Protein AF-A0A7S3RIG6-F1 (afdb_monomer_lite)

Radius of gyration: 20.79 Å; chains: 1; bounding box: 36×44×62 Å

pLDDT: mean 84.16, std 16.0, range [44.94, 98.06]

Sequence (148 aa):
LRKFETRDEYKEIRKMERKRRKLAREAKASQQAQDEHQLPRETVGVERSLPPLDELKLRAWEFWRGIGSPTCVLAPMVNQSELPFRLLARKHGAQLTYTPMLHSVHFAMEESYRQDNFDPHPEDRPLIVQFCGDDPHTLLKAAKHVEG

Structure (mmCIF, N/CA/C/O backbone):
data_AF-A0A7S3RIG6-F1
#
_entry.id   AF-A0A7S3RIG6-F1
#
loop_
_atom_site.group_PDB
_atom_site.id
_atom_site.type_symbol
_atom_site.label_atom_id
_atom_site.label_alt_id
_atom_site.label_comp_id
_atom_site.label_asym_id
_atom_site.label_entity_id
_atom_site.label_seq_id
_atom_site.pdbx_PDB_ins_code
_atom_site.Cartn_x
_atom_site.Cartn_y
_atom_site.Cartn_z
_atom_site.occupancy
_atom_site.B_iso_or_equiv
_atom_site.auth_seq_id
_atom_site.auth_comp_id
_atom_site.auth_asym_id
_atom_site.auth_atom_id
_atom_site.pdbx_PDB_model_num
ATOM 1 N N . LEU A 1 1 ? 8.928 24.488 -28.205 1.00 44.94 1 LEU A N 1
ATOM 2 C CA . LEU A 1 1 ? 7.601 24.417 -28.862 1.00 44.94 1 LEU A CA 1
ATOM 3 C C . LEU A 1 1 ? 7.802 24.116 -30.348 1.00 44.94 1 LEU A C 1
ATOM 5 O O . LEU A 1 1 ? 7.995 25.048 -31.117 1.00 44.94 1 LEU A O 1
ATOM 9 N N . ARG A 1 2 ? 7.842 22.836 -30.761 1.00 54.34 2 ARG A N 1
ATOM 10 C CA . ARG A 1 2 ? 7.773 22.506 -32.198 1.00 54.34 2 ARG A CA 1
ATOM 11 C C . ARG A 1 2 ? 6.331 22.744 -32.640 1.00 54.34 2 ARG A C 1
ATOM 13 O O . ARG A 1 2 ? 5.429 22.108 -32.107 1.00 54.34 2 ARG A O 1
ATOM 20 N N . LYS A 1 3 ? 6.119 23.714 -33.529 1.00 54.25 3 LYS A N 1
ATOM 21 C CA . LYS A 1 3 ? 4.824 23.929 -34.180 1.00 54.25 3 LYS A CA 1
ATOM 22 C C . LYS A 1 3 ? 4.622 22.777 -35.168 1.00 54.25 3 LYS A C 1
ATOM 24 O O . LYS A 1 3 ? 5.533 22.473 -35.926 1.00 54.25 3 LYS A O 1
ATOM 29 N N . PHE A 1 4 ? 3.487 22.096 -35.073 1.00 57.38 4 PHE A N 1
ATOM 30 C CA . PHE A 1 4 ? 3.133 20.983 -35.953 1.00 57.38 4 PHE A CA 1
ATOM 31 C C . PHE A 1 4 ? 2.521 21.556 -37.231 1.00 57.38 4 PHE A C 1
ATOM 33 O O . PHE A 1 4 ? 1.616 22.387 -37.131 1.00 57.38 4 PHE A O 1
ATOM 40 N N . GLU A 1 5 ? 3.015 21.150 -38.399 1.00 63.78 5 GLU A N 1
ATOM 41 C CA . GLU A 1 5 ? 2.599 21.736 -39.678 1.00 63.78 5 GLU A CA 1
ATOM 42 C C . GLU A 1 5 ? 1.343 21.054 -40.236 1.00 63.78 5 GLU A C 1
ATOM 44 O O . GLU A 1 5 ? 0.543 21.716 -40.897 1.00 63.78 5 GLU A O 1
ATOM 49 N N . THR A 1 6 ? 1.065 19.786 -39.890 1.00 72.00 6 THR A N 1
ATOM 50 C CA . THR A 1 6 ? -0.184 19.112 -40.299 1.00 72.00 6 THR A CA 1
ATOM 51 C C . THR A 1 6 ? -0.802 18.185 -39.236 1.00 72.00 6 THR A C 1
ATOM 53 O O . THR A 1 6 ? -0.142 17.646 -38.344 1.00 72.00 6 THR A O 1
ATOM 56 N N . ARG A 1 7 ? -2.125 17.962 -39.331 1.00 71.62 7 ARG A N 1
ATOM 57 C CA . ARG A 1 7 ? -2.897 17.078 -38.429 1.00 71.62 7 ARG A CA 1
ATOM 58 C C . ARG A 1 7 ? -2.444 15.614 -38.500 1.00 71.62 7 ARG A C 1
ATOM 60 O O . ARG A 1 7 ? -2.617 14.883 -37.524 1.00 71.62 7 ARG A O 1
ATOM 67 N N . ASP A 1 8 ? -1.890 15.187 -39.628 1.00 75.69 8 ASP A N 1
ATOM 68 C CA . ASP A 1 8 ? -1.447 13.808 -39.827 1.00 75.69 8 ASP A CA 1
ATOM 69 C C . ASP A 1 8 ? -0.059 13.556 -39.226 1.00 75.69 8 ASP A C 1
ATOM 71 O O . ASP A 1 8 ? 0.134 12.529 -38.573 1.00 75.69 8 ASP A O 1
ATOM 75 N N . GLU A 1 9 ? 0.844 14.540 -39.261 1.00 76.81 9 GLU A N 1
ATOM 76 C CA . GLU A 1 9 ? 2.113 14.490 -38.519 1.00 76.81 9 GLU A CA 1
ATOM 77 C C . GLU A 1 9 ? 1.897 14.365 -37.008 1.00 76.81 9 GLU A C 1
ATOM 79 O O . GLU A 1 9 ? 2.539 13.548 -36.345 1.00 76.81 9 GLU A O 1
ATOM 84 N N . TYR A 1 10 ? 0.944 15.117 -36.447 1.00 72.50 10 TYR A N 1
ATOM 85 C CA . TYR A 1 10 ? 0.620 15.028 -35.020 1.00 72.50 10 TYR A CA 1
ATOM 86 C C . TYR A 1 10 ? 0.129 13.625 -34.619 1.00 72.50 10 TYR A C 1
ATOM 88 O O . TYR A 1 10 ? 0.503 13.103 -33.562 1.00 72.50 10 TYR A O 1
ATOM 96 N N . LYS A 1 11 ? -0.693 12.983 -35.461 1.00 79.06 11 LYS A N 1
ATOM 97 C CA . LYS A 1 11 ? -1.177 11.616 -35.208 1.00 79.06 11 LYS A CA 1
ATOM 98 C C . LYS A 1 11 ? -0.035 10.605 -35.245 1.00 79.06 11 LYS A C 1
ATOM 100 O O . LYS A 1 11 ? 0.018 9.743 -34.366 1.00 79.06 11 LYS A O 1
ATOM 105 N N . GLU A 1 12 ? 0.870 10.718 -36.214 1.00 85.00 12 GLU A N 1
ATOM 106 C CA . GLU A 1 12 ? 2.008 9.805 -36.342 1.00 85.00 12 GLU A CA 1
ATOM 107 C C . GLU A 1 12 ? 3.021 9.980 -35.208 1.00 85.00 12 GLU A C 1
ATOM 109 O O . GLU A 1 12 ? 3.458 8.988 -34.621 1.00 85.00 12 GLU A O 1
ATOM 114 N N . ILE A 1 13 ? 3.298 11.213 -34.775 1.00 81.12 13 ILE A N 1
ATOM 115 C CA . ILE A 1 13 ? 4.129 11.472 -33.589 1.00 81.12 13 ILE A CA 1
ATOM 116 C C . ILE A 1 13 ? 3.501 10.834 -32.344 1.00 81.12 13 ILE A C 1
ATOM 118 O O . ILE A 1 13 ? 4.169 10.089 -31.624 1.00 81.12 13 ILE A O 1
ATOM 122 N N . ARG A 1 14 ? 2.196 11.027 -32.118 1.00 79.38 14 ARG A N 1
ATOM 123 C CA . ARG A 1 14 ? 1.489 10.437 -30.967 1.00 79.38 14 ARG A CA 1
ATOM 124 C C . ARG A 1 14 ? 1.483 8.905 -31.010 1.00 79.38 14 ARG A C 1
ATOM 126 O O . ARG A 1 14 ? 1.556 8.246 -29.970 1.00 79.38 14 ARG A O 1
ATOM 133 N N . LYS A 1 15 ? 1.395 8.319 -32.205 1.00 85.50 15 LYS A N 1
ATOM 134 C CA . LYS A 1 15 ? 1.469 6.868 -32.431 1.00 85.50 15 LYS A CA 1
ATOM 135 C C . LYS A 1 15 ? 2.876 6.336 -32.149 1.00 85.50 15 LYS A C 1
ATOM 137 O O . LYS A 1 15 ? 3.007 5.318 -31.466 1.00 85.50 15 LYS A O 1
ATOM 142 N N . MET A 1 16 ? 3.915 7.054 -32.577 1.00 84.94 16 MET A N 1
ATOM 143 C CA . MET A 1 16 ? 5.308 6.736 -32.257 1.00 84.94 16 MET A CA 1
ATOM 14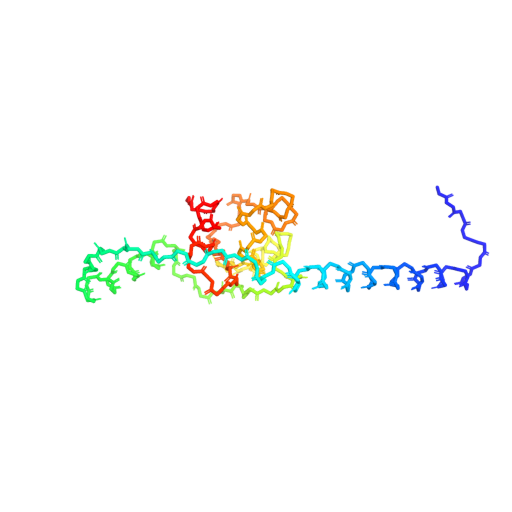4 C C . MET A 1 16 ? 5.605 6.845 -30.759 1.00 84.94 16 MET A C 1
ATOM 146 O O . MET A 1 16 ? 6.237 5.949 -30.201 1.00 84.94 16 MET A O 1
ATOM 150 N N . GLU A 1 17 ? 5.110 7.875 -30.074 1.00 83.88 17 GLU A N 1
ATOM 151 C CA . GLU A 1 17 ? 5.270 8.022 -28.622 1.00 83.88 17 GLU A CA 1
ATOM 152 C C . GLU A 1 17 ? 4.591 6.888 -27.850 1.00 83.88 17 GLU A C 1
ATOM 154 O O . GLU A 1 17 ? 5.185 6.324 -26.928 1.00 83.88 17 GLU A O 1
ATOM 159 N N . ARG A 1 18 ? 3.378 6.487 -28.256 1.00 80.94 18 ARG A N 1
ATOM 160 C CA . ARG A 1 18 ? 2.692 5.315 -27.687 1.00 80.94 18 ARG A CA 1
ATOM 161 C C . ARG A 1 18 ? 3.496 4.034 -27.901 1.00 80.94 18 ARG A C 1
ATOM 163 O O . ARG A 1 18 ? 3.638 3.255 -26.961 1.00 80.94 18 ARG A O 1
ATOM 170 N N . LYS A 1 19 ? 4.062 3.835 -29.097 1.00 86.94 19 LYS A N 1
ATOM 171 C CA . LYS A 1 19 ? 4.909 2.674 -29.410 1.00 86.94 19 LYS A CA 1
ATOM 172 C C . LYS A 1 19 ? 6.190 2.665 -28.568 1.00 86.94 19 LYS A C 1
ATOM 174 O O . LYS A 1 19 ? 6.518 1.627 -28.004 1.00 86.94 19 LYS A O 1
ATOM 179 N N . ARG A 1 20 ? 6.861 3.814 -28.399 1.00 85.12 20 ARG A N 1
ATOM 18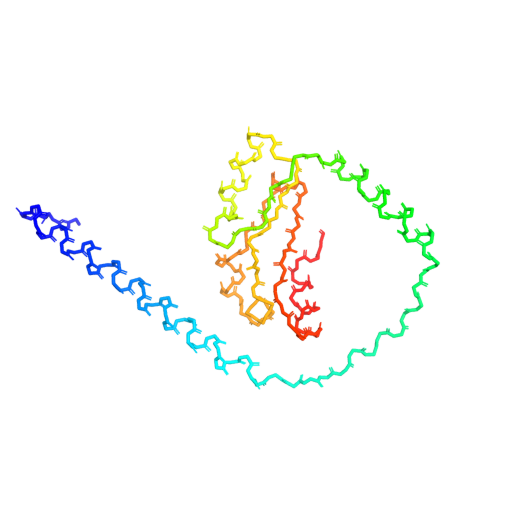0 C CA . ARG A 1 20 ? 8.045 3.948 -27.523 1.00 85.12 20 ARG A CA 1
ATOM 181 C C . ARG A 1 20 ? 7.714 3.647 -26.063 1.00 85.12 20 ARG A C 1
ATOM 183 O O . ARG A 1 20 ? 8.456 2.908 -25.429 1.00 85.12 20 ARG A O 1
ATOM 190 N N . ARG A 1 21 ? 6.590 4.152 -25.541 1.00 77.25 21 ARG A N 1
ATOM 191 C CA . ARG A 1 21 ? 6.139 3.853 -24.168 1.00 77.25 21 ARG A CA 1
ATOM 192 C C . ARG A 1 21 ? 5.822 2.371 -23.974 1.00 77.25 21 ARG A C 1
ATOM 194 O O . ARG A 1 21 ? 6.163 1.816 -22.936 1.00 77.25 21 ARG A O 1
ATOM 201 N N . LYS A 1 22 ? 5.203 1.730 -24.971 1.00 81.75 22 LYS A N 1
ATOM 202 C CA . LYS A 1 22 ? 4.910 0.292 -24.930 1.00 81.75 22 LYS A CA 1
ATOM 203 C C . LYS A 1 22 ? 6.195 -0.536 -24.894 1.00 81.75 22 LYS A C 1
ATOM 205 O O . LYS A 1 22 ? 6.336 -1.365 -24.007 1.00 81.75 22 LYS A O 1
ATOM 210 N N . LEU A 1 23 ? 7.148 -0.234 -25.777 1.00 81.62 23 LEU A N 1
ATOM 211 C CA . LEU A 1 23 ? 8.450 -0.905 -25.823 1.00 81.62 23 LEU A CA 1
ATOM 212 C C . LEU A 1 23 ? 9.257 -0.694 -24.535 1.00 81.62 23 LEU A C 1
ATOM 214 O O . LEU A 1 23 ? 9.843 -1.639 -24.028 1.00 81.62 23 LEU A O 1
ATOM 218 N N . ALA A 1 24 ? 9.246 0.513 -23.961 1.00 76.38 24 ALA A N 1
ATOM 219 C CA . ALA A 1 24 ? 9.910 0.782 -22.683 1.00 76.38 24 ALA A CA 1
ATOM 220 C C . ALA A 1 24 ? 9.288 -0.016 -21.522 1.00 76.38 24 ALA A C 1
ATOM 222 O O . ALA A 1 24 ? 10.000 -0.475 -20.633 1.00 76.38 24 ALA A O 1
ATOM 223 N N . ARG A 1 25 ? 7.963 -0.209 -21.541 1.00 72.69 25 ARG A N 1
ATOM 224 C CA . ARG A 1 25 ? 7.240 -1.017 -20.550 1.00 72.69 25 ARG A CA 1
ATOM 225 C C . ARG A 1 25 ? 7.480 -2.519 -20.742 1.00 72.69 25 ARG A C 1
ATOM 227 O O . ARG A 1 25 ? 7.654 -3.218 -19.754 1.00 72.69 25 ARG A O 1
ATOM 234 N N . GLU A 1 26 ? 7.524 -2.997 -21.985 1.00 74.75 26 GLU A N 1
ATOM 235 C CA . GLU A 1 26 ? 7.863 -4.389 -22.329 1.00 74.75 26 GLU A CA 1
ATOM 236 C C . GLU A 1 26 ? 9.325 -4.716 -21.973 1.00 74.75 26 GLU A C 1
ATOM 238 O O . GLU A 1 26 ? 9.595 -5.783 -21.426 1.00 74.75 26 GLU A O 1
ATOM 243 N N . ALA A 1 27 ? 10.257 -3.781 -22.190 1.00 72.12 27 ALA A N 1
ATOM 244 C CA . ALA A 1 27 ? 11.658 -3.924 -21.792 1.00 72.12 27 ALA A CA 1
ATOM 245 C C . ALA A 1 27 ? 11.825 -3.958 -20.264 1.00 72.12 27 ALA A C 1
ATOM 247 O O . ALA A 1 27 ? 12.494 -4.855 -19.757 1.00 72.12 27 ALA A O 1
ATOM 248 N N . LYS A 1 28 ? 11.151 -3.057 -19.527 1.00 71.31 28 LYS A N 1
ATOM 249 C CA . LYS A 1 28 ? 11.122 -3.095 -18.053 1.00 71.31 28 LYS A CA 1
ATOM 250 C C . LYS A 1 28 ? 10.541 -4.409 -17.524 1.00 71.31 28 LYS A C 1
ATOM 252 O O . LYS A 1 28 ? 11.135 -5.007 -16.641 1.00 71.31 28 LYS A O 1
ATOM 257 N N . ALA A 1 29 ? 9.436 -4.888 -18.100 1.00 62.22 29 ALA A N 1
ATOM 258 C CA . ALA A 1 29 ? 8.827 -6.161 -17.707 1.00 62.22 29 ALA A CA 1
ATOM 259 C C . ALA A 1 29 ? 9.729 -7.376 -18.005 1.00 62.22 29 ALA A C 1
ATOM 261 O O . ALA A 1 29 ? 9.715 -8.349 -17.261 1.00 62.22 29 ALA A O 1
ATOM 262 N N . SER A 1 30 ? 10.526 -7.320 -19.079 1.00 59.28 30 SER A N 1
ATOM 263 C CA . SER A 1 30 ? 11.441 -8.408 -19.457 1.00 59.28 30 SER A CA 1
ATOM 264 C C . SER A 1 30 ? 12.694 -8.455 -18.579 1.00 59.28 30 SER A C 1
ATOM 266 O O . SER A 1 30 ? 13.138 -9.543 -18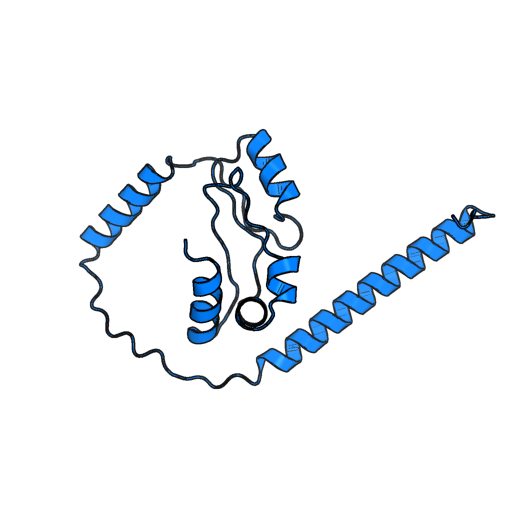.231 1.00 59.28 30 SER A O 1
ATOM 268 N N . GLN A 1 31 ? 13.240 -7.296 -18.190 1.00 59.62 31 GLN A N 1
ATOM 269 C CA . GLN A 1 31 ? 14.317 -7.219 -17.192 1.00 59.62 31 GLN A CA 1
ATOM 270 C C . GLN A 1 31 ? 13.836 -7.690 -15.814 1.00 59.62 31 GLN A C 1
ATOM 272 O O . GLN A 1 31 ? 14.515 -8.474 -15.162 1.00 59.62 31 GLN A O 1
ATOM 277 N N . GLN A 1 32 ? 12.616 -7.309 -15.431 1.00 55.31 32 GLN A N 1
ATOM 278 C CA . GLN A 1 32 ? 11.975 -7.724 -14.183 1.00 55.31 32 GLN A CA 1
ATOM 279 C C . GLN A 1 32 ? 11.824 -9.254 -14.062 1.00 55.31 32 GLN A C 1
ATOM 281 O O . GLN A 1 32 ? 12.109 -9.806 -13.008 1.00 55.31 32 GLN A O 1
ATOM 286 N N . ALA A 1 33 ? 11.479 -9.954 -15.150 1.00 53.88 33 ALA A N 1
ATOM 287 C CA . ALA A 1 33 ? 11.352 -11.417 -15.150 1.00 53.88 33 ALA A CA 1
ATOM 288 C C . ALA A 1 33 ? 12.693 -12.175 -15.044 1.00 53.88 33 ALA A C 1
ATOM 290 O O . ALA A 1 33 ? 12.702 -13.363 -14.725 1.00 53.88 33 ALA A O 1
ATOM 291 N N . GLN A 1 34 ? 13.821 -11.528 -15.356 1.00 52.38 34 GLN A N 1
ATOM 292 C CA . GLN A 1 34 ? 15.145 -12.159 -15.316 1.00 52.38 34 GLN A CA 1
ATOM 293 C C . GLN A 1 34 ? 15.814 -12.034 -13.940 1.00 52.38 34 GLN A C 1
ATOM 295 O O . GLN A 1 34 ? 16.471 -12.981 -13.509 1.00 52.38 34 GLN A O 1
ATOM 300 N N . ASP A 1 35 ? 15.594 -10.929 -13.223 1.00 49.53 35 ASP A N 1
ATOM 301 C CA . ASP A 1 35 ? 16.193 -10.697 -11.898 1.00 49.53 35 ASP A CA 1
ATOM 302 C C . ASP A 1 35 ? 15.494 -11.471 -10.758 1.00 49.53 35 ASP A C 1
ATOM 304 O O . ASP A 1 35 ? 16.105 -11.738 -9.721 1.00 49.53 35 ASP A O 1
ATOM 308 N N . GLU A 1 36 ? 14.245 -11.914 -10.950 1.00 49.16 36 GLU A N 1
ATOM 309 C CA . GLU A 1 36 ? 13.488 -12.714 -9.967 1.00 49.16 36 GLU A CA 1
ATOM 310 C C . GLU A 1 36 ? 14.134 -14.079 -9.643 1.00 49.16 36 GLU A C 1
ATOM 312 O O . GLU A 1 36 ? 13.924 -14.627 -8.561 1.00 49.16 36 GLU A O 1
ATOM 317 N N . HIS A 1 37 ? 14.953 -14.643 -10.540 1.00 48.41 37 HIS A N 1
ATOM 318 C CA . HIS A 1 37 ? 15.487 -16.004 -10.386 1.00 48.41 37 HIS A CA 1
ATOM 319 C C . HIS A 1 37 ? 16.751 -16.104 -9.506 1.00 48.41 37 HIS A C 1
ATOM 321 O O . HIS A 1 37 ? 17.197 -17.212 -9.204 1.00 48.41 37 HIS A O 1
ATOM 327 N N . GLN A 1 38 ? 17.343 -14.981 -9.081 1.00 48.06 38 GLN A N 1
ATOM 328 C CA . GLN A 1 38 ? 18.702 -14.958 -8.516 1.00 48.06 38 GLN A CA 1
ATOM 329 C C . GLN A 1 38 ? 18.784 -14.635 -7.008 1.00 48.06 38 GLN A C 1
ATOM 331 O O . GLN A 1 38 ? 19.858 -14.275 -6.524 1.00 48.06 38 GLN A O 1
ATOM 336 N N . LEU A 1 39 ? 17.695 -14.753 -6.239 1.00 51.09 39 LEU A N 1
ATOM 337 C CA . LEU A 1 39 ? 17.733 -14.488 -4.793 1.00 51.09 39 LEU A CA 1
ATOM 338 C C . LEU A 1 39 ? 18.089 -15.733 -3.951 1.00 51.09 39 LEU A C 1
ATOM 340 O O . LEU A 1 39 ? 17.471 -16.791 -4.115 1.00 51.09 39 LEU A O 1
ATOM 344 N N . PRO A 1 40 ? 19.035 -15.622 -2.997 1.00 47.97 40 PRO A N 1
ATOM 345 C CA . PRO A 1 40 ? 19.309 -16.679 -2.032 1.00 47.97 40 PRO A CA 1
ATOM 346 C C . PRO A 1 40 ? 18.162 -16.792 -1.017 1.00 47.97 40 PRO A C 1
ATOM 348 O O . PRO A 1 40 ? 17.822 -15.836 -0.324 1.00 47.97 40 PRO A O 1
ATOM 351 N N . ARG A 1 41 ? 17.572 -17.988 -0.925 1.00 50.88 41 ARG A N 1
ATOM 352 C CA . ARG A 1 41 ? 16.502 -18.319 0.025 1.00 50.88 41 ARG A CA 1
ATOM 353 C C . ARG A 1 41 ? 17.104 -18.688 1.376 1.00 50.88 41 ARG A C 1
ATOM 355 O O . ARG A 1 41 ? 17.388 -19.857 1.632 1.00 50.88 41 ARG A O 1
ATOM 362 N N . GLU A 1 42 ? 17.312 -17.711 2.245 1.00 54.69 42 GLU A N 1
ATOM 363 C CA . GLU A 1 42 ? 17.512 -18.014 3.663 1.00 54.69 42 GLU A CA 1
ATOM 364 C C . GLU A 1 42 ? 16.165 -18.420 4.289 1.00 54.69 42 GLU A C 1
ATOM 366 O O . GLU A 1 42 ? 15.097 -18.087 3.783 1.00 54.69 42 GLU A O 1
ATOM 371 N N . THR A 1 43 ? 16.155 -19.147 5.402 1.00 49.88 43 THR A N 1
ATOM 372 C CA . THR A 1 43 ? 14.918 -19.495 6.125 1.00 49.88 43 THR A CA 1
ATOM 373 C C . THR A 1 43 ? 14.721 -18.537 7.294 1.00 49.88 43 THR A C 1
ATOM 375 O O . THR A 1 43 ? 15.586 -18.443 8.162 1.00 49.88 43 THR A O 1
ATOM 378 N N . VAL A 1 44 ? 13.591 -17.821 7.333 1.00 54.72 44 VAL A N 1
ATOM 379 C CA . VAL A 1 44 ? 13.221 -16.961 8.467 1.00 54.72 44 VAL A CA 1
ATOM 380 C C . VAL A 1 44 ? 12.950 -17.850 9.687 1.00 54.72 44 VAL A C 1
ATOM 382 O O . VAL A 1 44 ? 11.866 -18.409 9.833 1.00 54.72 44 VAL A O 1
ATOM 385 N N . GLY A 1 45 ? 13.931 -17.985 10.578 1.00 50.47 45 GLY A N 1
ATOM 386 C CA . GLY A 1 45 ? 13.725 -18.538 11.914 1.00 50.47 45 GLY A CA 1
ATOM 387 C C . GLY A 1 45 ? 13.023 -17.511 12.798 1.00 50.47 45 GLY A C 1
ATOM 388 O O . GLY A 1 45 ? 13.680 -16.787 13.539 1.00 50.47 45 GLY A O 1
ATOM 389 N N . VAL A 1 46 ? 11.696 -17.402 12.702 1.00 54.34 46 VAL A N 1
ATOM 390 C CA . VAL A 1 46 ? 10.896 -16.604 13.647 1.00 54.34 46 VAL A CA 1
ATOM 391 C C . VAL A 1 46 ? 10.062 -17.560 14.483 1.00 54.34 46 VAL A C 1
ATOM 393 O O . VAL A 1 46 ? 8.887 -17.799 14.227 1.00 54.34 46 VAL A O 1
ATOM 396 N N . GLU A 1 47 ? 10.694 -18.108 15.514 1.00 53.44 47 GLU A N 1
ATOM 397 C CA . GLU A 1 47 ? 10.003 -18.781 16.607 1.00 53.44 47 GLU A CA 1
ATOM 398 C C . GLU A 1 47 ? 9.501 -17.705 17.583 1.00 53.44 47 GLU A C 1
ATOM 400 O O . GLU A 1 47 ? 10.081 -17.434 18.630 1.00 53.44 47 GLU A O 1
ATOM 405 N N . ARG A 1 48 ? 8.443 -16.990 17.188 1.00 63.12 48 ARG A N 1
ATOM 406 C CA . ARG A 1 48 ? 7.636 -16.203 18.128 1.00 63.12 48 ARG A CA 1
ATOM 407 C C . ARG A 1 48 ? 6.358 -16.982 18.374 1.00 63.12 48 ARG A C 1
ATOM 409 O O . ARG A 1 48 ? 5.603 -17.222 17.434 1.00 63.12 48 ARG A O 1
ATOM 416 N N . SER A 1 49 ? 6.111 -17.374 19.622 1.00 73.69 49 SER A N 1
ATOM 417 C CA . SER A 1 49 ? 4.814 -17.924 20.000 1.00 73.69 49 SER A CA 1
ATOM 418 C C . SER A 1 49 ? 3.752 -16.848 19.772 1.00 73.69 49 SER A C 1
ATOM 420 O O . SER A 1 49 ? 3.802 -15.757 20.341 1.00 73.69 49 SER A O 1
ATOM 422 N N . LEU A 1 50 ? 2.818 -17.127 18.863 1.00 69.25 50 LEU A N 1
ATOM 423 C CA . LEU A 1 50 ? 1.661 -16.265 18.663 1.00 69.25 50 LEU A CA 1
ATOM 424 C C . LEU A 1 50 ? 0.767 -16.351 19.910 1.00 69.25 50 LEU A C 1
ATOM 426 O O . LEU A 1 50 ? 0.654 -17.432 20.498 1.00 69.25 50 LEU A O 1
ATOM 430 N N . PRO A 1 51 ? 0.125 -15.245 20.324 1.00 75.94 51 PRO A N 1
ATOM 431 C CA . PRO A 1 51 ? -0.872 -15.303 21.383 1.00 75.94 51 PRO A CA 1
ATOM 432 C C . PRO A 1 51 ? -2.047 -16.208 20.962 1.00 75.94 51 PRO A C 1
ATOM 434 O O . PRO A 1 51 ? -2.235 -16.459 19.764 1.00 75.94 51 PRO A O 1
ATOM 437 N N . PRO A 1 52 ? -2.865 -16.689 21.915 1.00 81.44 52 PRO A N 1
ATOM 438 C CA . PRO A 1 52 ? -4.070 -17.448 21.607 1.00 81.44 52 PRO A CA 1
ATOM 439 C C . PRO A 1 52 ? -4.955 -16.730 20.576 1.00 81.44 52 PRO A C 1
ATOM 441 O O . PRO A 1 52 ? -5.099 -15.506 20.597 1.00 81.44 52 PRO A O 1
ATOM 444 N N . LEU A 1 53 ? -5.580 -17.499 19.679 1.00 77.38 53 LEU A N 1
ATOM 445 C CA . LEU A 1 53 ? -6.386 -16.979 18.563 1.00 77.38 53 LEU A CA 1
ATOM 446 C C . LEU A 1 53 ? -7.451 -15.961 18.993 1.00 77.38 53 LEU A C 1
ATOM 448 O O . LEU A 1 53 ? -7.713 -15.005 18.264 1.00 77.38 53 LEU A O 1
ATOM 452 N N . ASP A 1 54 ? -8.063 -16.155 20.159 1.00 77.00 54 ASP A N 1
ATOM 453 C CA . ASP A 1 54 ? -9.119 -15.272 20.654 1.00 77.00 54 ASP A CA 1
ATOM 454 C C . ASP A 1 54 ? -8.583 -13.896 21.069 1.00 77.00 54 ASP A C 1
ATOM 456 O O . ASP A 1 54 ? -9.219 -12.878 20.793 1.00 77.00 54 ASP A O 1
ATOM 460 N N . GLU A 1 55 ? -7.367 -13.843 21.615 1.00 78.38 55 GLU A N 1
ATOM 461 C CA . GLU A 1 55 ? -6.674 -12.588 21.909 1.00 78.38 55 GLU A CA 1
ATOM 462 C C . GLU A 1 55 ? -6.289 -11.863 20.610 1.00 78.38 55 GLU A C 1
ATOM 464 O O . GLU A 1 55 ? -6.499 -10.657 20.472 1.00 78.38 55 GLU A O 1
ATOM 469 N N . LEU A 1 56 ? -5.807 -12.601 19.603 1.00 77.38 56 LEU A N 1
ATOM 470 C CA . LEU A 1 56 ? -5.461 -12.040 18.293 1.00 77.38 56 LEU A CA 1
ATOM 471 C C . LEU A 1 56 ? -6.684 -11.417 17.591 1.00 77.38 56 LEU A C 1
ATOM 473 O O . LEU A 1 56 ? -6.593 -10.322 17.031 1.00 77.38 56 LEU A O 1
ATOM 477 N N . LYS A 1 57 ? -7.843 -12.090 17.643 1.00 71.88 57 LYS A N 1
ATOM 478 C CA . LYS A 1 57 ? -9.110 -11.582 17.089 1.00 71.88 57 LYS A CA 1
ATOM 479 C C . LYS A 1 57 ? -9.570 -10.315 17.799 1.00 71.88 57 LYS A C 1
ATOM 481 O O . LYS A 1 57 ? -10.008 -9.379 17.129 1.00 71.88 57 LYS A O 1
ATOM 486 N N . LEU A 1 58 ? -9.477 -10.279 19.130 1.00 70.81 58 LEU A N 1
ATOM 487 C CA . LEU A 1 58 ? -9.846 -9.099 19.909 1.00 70.81 58 LEU A CA 1
ATOM 488 C C . LEU A 1 58 ? -8.996 -7.892 19.482 1.00 70.81 58 LEU A C 1
ATOM 490 O O . LEU A 1 58 ? -9.555 -6.846 19.148 1.00 70.81 58 LEU A O 1
ATOM 494 N N . ARG A 1 59 ? -7.679 -8.091 19.332 1.00 83.56 59 ARG A N 1
ATOM 495 C CA . ARG A 1 59 ? -6.733 -7.068 18.852 1.00 83.56 59 ARG A CA 1
ATOM 496 C C . ARG A 1 59 ? -7.021 -6.598 17.425 1.00 83.56 59 ARG A C 1
ATOM 498 O O . ARG A 1 59 ? -6.911 -5.408 17.141 1.00 83.56 59 ARG A O 1
ATOM 505 N N . ALA A 1 60 ? -7.415 -7.499 16.524 1.00 88.50 60 ALA A N 1
ATOM 506 C CA . ALA A 1 60 ? -7.768 -7.135 15.150 1.00 88.50 60 ALA A CA 1
ATOM 507 C C . ALA A 1 60 ? -9.014 -6.233 15.095 1.00 88.50 60 ALA A C 1
ATOM 509 O O . ALA A 1 60 ? -9.028 -5.229 14.382 1.00 88.50 60 ALA A O 1
ATOM 510 N N . TRP A 1 61 ? -10.048 -6.551 15.880 1.00 91.75 61 TRP A N 1
ATOM 511 C CA . TRP A 1 61 ? -11.257 -5.729 15.957 1.00 91.75 61 TRP A CA 1
ATOM 512 C C . TRP A 1 61 ? -11.031 -4.397 16.672 1.00 91.75 61 TRP A C 1
ATOM 514 O O . TRP A 1 61 ? -11.633 -3.393 16.295 1.00 91.75 61 TRP A O 1
ATOM 524 N N . GLU A 1 62 ? -10.177 -4.369 17.692 1.00 93.94 62 GLU A N 1
ATOM 525 C CA . GLU A 1 62 ? -9.739 -3.126 18.333 1.00 93.94 62 GLU A CA 1
ATOM 526 C C . GLU A 1 62 ? -8.993 -2.226 17.353 1.00 93.94 62 GLU A C 1
ATOM 528 O O . GLU A 1 62 ? -9.335 -1.051 17.246 1.00 93.94 62 GLU A O 1
ATOM 533 N N . PHE A 1 63 ? -8.055 -2.778 16.579 1.00 92.25 63 PHE A N 1
ATOM 534 C CA . PHE A 1 63 ? -7.376 -2.052 15.507 1.00 92.25 63 PHE A CA 1
ATOM 535 C C . PHE A 1 63 ? -8.373 -1.501 14.478 1.00 92.25 63 PHE A C 1
ATOM 537 O O . PHE A 1 63 ? -8.342 -0.310 14.170 1.00 92.25 63 PHE A O 1
ATOM 544 N N . TRP A 1 64 ? -9.300 -2.337 13.995 1.00 94.56 64 TRP A N 1
ATOM 545 C CA . TRP A 1 64 ? -10.326 -1.926 13.032 1.00 94.56 64 TRP A CA 1
ATOM 546 C C . TRP A 1 64 ? -11.185 -0.766 13.550 1.00 94.56 64 TRP A C 1
ATOM 548 O O . TRP A 1 64 ? -11.436 0.205 12.832 1.00 94.56 64 TRP A O 1
ATOM 558 N N . ARG A 1 65 ? -11.595 -0.834 14.823 1.00 95.81 65 ARG A N 1
ATOM 559 C CA . ARG A 1 65 ? -12.297 0.267 15.491 1.00 95.81 65 ARG A CA 1
ATOM 560 C C . ARG A 1 65 ? -11.415 1.505 15.634 1.00 95.81 65 ARG A C 1
ATOM 562 O O . ARG A 1 65 ? -11.899 2.607 15.391 1.00 95.81 65 ARG A O 1
ATOM 569 N N . GLY A 1 66 ? -10.137 1.326 15.964 1.00 94.94 66 GLY A N 1
ATOM 570 C CA . GLY A 1 66 ? -9.152 2.396 16.122 1.00 94.94 66 GLY A CA 1
ATOM 571 C C . GLY A 1 66 ? -8.889 3.194 14.844 1.00 94.94 66 GLY A C 1
ATOM 572 O O . GLY A 1 66 ? -8.695 4.403 14.919 1.00 94.94 66 GLY A O 1
ATOM 573 N N . ILE A 1 67 ? -8.970 2.561 13.668 1.00 94.25 67 ILE A N 1
ATOM 574 C CA . ILE A 1 67 ? -8.873 3.256 12.370 1.00 94.25 67 ILE A CA 1
ATOM 575 C C . ILE A 1 67 ? -10.212 3.834 11.872 1.00 94.25 67 ILE A C 1
ATOM 577 O O . ILE A 1 67 ? -10.312 4.252 10.720 1.00 94.25 67 ILE A O 1
ATOM 581 N N . GLY A 1 68 ? -11.251 3.856 12.715 1.00 95.69 68 GLY A N 1
ATOM 582 C CA . GLY A 1 68 ? -12.549 4.461 12.402 1.00 95.69 68 GLY A CA 1
ATOM 583 C C . GLY A 1 68 ? -13.573 3.528 11.748 1.00 95.69 68 GLY A C 1
ATOM 584 O O . GLY A 1 68 ? -14.592 4.013 11.266 1.00 95.69 68 GLY A O 1
ATOM 585 N N . SER A 1 69 ? -13.346 2.208 11.743 1.00 97.06 69 SER A N 1
ATOM 586 C CA . SER A 1 69 ? -14.253 1.199 11.157 1.00 97.06 69 SER A CA 1
ATOM 587 C C . SER A 1 69 ? -14.706 1.518 9.716 1.00 97.06 69 SER A C 1
ATOM 589 O O . SER A 1 69 ? -15.908 1.633 9.459 1.00 97.06 69 SER A O 1
ATOM 591 N N . PRO A 1 70 ? -13.770 1.697 8.766 1.00 97.31 70 PRO A N 1
ATOM 592 C CA . PRO A 1 70 ? -14.083 2.193 7.429 1.00 97.31 70 PRO A CA 1
ATOM 593 C C . PRO A 1 70 ? -14.972 1.218 6.641 1.00 97.31 70 PRO A C 1
ATOM 595 O O . PRO A 1 70 ? -14.661 0.044 6.494 1.00 97.31 70 PRO A O 1
ATOM 598 N N . THR A 1 71 ? -16.069 1.714 6.075 1.00 97.50 71 THR A N 1
ATOM 599 C CA . THR A 1 71 ? -17.015 0.929 5.255 1.00 97.50 71 THR A CA 1
ATOM 600 C C . THR A 1 71 ? -16.833 1.172 3.758 1.00 97.50 71 THR A C 1
ATOM 602 O O . THR A 1 71 ? -17.120 0.292 2.949 1.00 97.50 71 THR A O 1
ATOM 605 N N . CYS A 1 72 ? -16.305 2.342 3.382 1.00 97.88 72 CYS A N 1
ATOM 606 C CA . CYS A 1 72 ? -15.951 2.679 2.007 1.00 97.88 72 CYS A CA 1
ATOM 607 C C . CYS A 1 72 ? -14.436 2.540 1.808 1.00 97.88 72 CYS A C 1
ATOM 609 O O . CYS A 1 72 ? -13.659 3.407 2.222 1.00 97.88 72 CYS A O 1
ATOM 611 N N . VAL A 1 73 ? -14.022 1.428 1.197 1.00 98.06 73 VAL A N 1
ATOM 612 C CA . VAL A 1 73 ? -12.611 1.056 1.028 1.00 98.06 73 VAL A CA 1
ATOM 613 C C . VAL A 1 73 ? -12.228 1.108 -0.448 1.00 98.06 73 VAL A C 1
ATOM 615 O O . VAL A 1 73 ? -12.838 0.434 -1.277 1.00 98.06 73 VAL A O 1
ATOM 618 N N . LEU A 1 74 ? -11.197 1.883 -0.781 1.00 97.81 74 LEU A N 1
ATOM 619 C CA . LEU A 1 74 ? -10.638 1.908 -2.129 1.00 97.81 74 LEU A CA 1
ATOM 620 C C . LEU A 1 74 ? -9.711 0.704 -2.336 1.00 97.81 74 LEU A C 1
ATOM 622 O O . LEU A 1 74 ? -8.705 0.577 -1.642 1.00 97.81 74 LEU A O 1
ATOM 626 N N . ALA A 1 75 ? -10.028 -0.140 -3.317 1.00 97.69 75 ALA A N 1
ATOM 627 C CA . ALA A 1 75 ? -9.248 -1.329 -3.650 1.00 97.69 75 ALA A CA 1
ATOM 628 C C . ALA A 1 75 ? -7.855 -0.999 -4.237 1.00 97.69 75 ALA A C 1
ATOM 630 O O . ALA A 1 75 ? -7.688 0.041 -4.883 1.00 97.69 75 ALA A O 1
ATOM 631 N N . PRO A 1 76 ? -6.866 -1.900 -4.079 1.00 97.06 76 PRO A N 1
ATOM 632 C CA . PRO A 1 76 ? -5.574 -1.771 -4.745 1.00 97.06 76 PRO A CA 1
ATOM 633 C C . PRO A 1 76 ? -5.711 -2.014 -6.253 1.00 97.06 76 PRO A C 1
ATOM 635 O O . PRO A 1 76 ? -6.250 -3.038 -6.679 1.00 97.06 76 PRO A O 1
ATOM 638 N N . MET A 1 77 ? -5.203 -1.093 -7.076 1.00 96.38 77 MET A N 1
ATOM 639 C CA . MET A 1 77 ? -5.257 -1.202 -8.536 1.00 96.38 77 MET A CA 1
ATOM 640 C C . MET A 1 77 ? -3.947 -0.721 -9.172 1.00 96.38 77 MET A C 1
ATOM 642 O O . MET A 1 77 ? -3.547 0.434 -9.039 1.00 96.38 77 MET A O 1
ATOM 646 N N . VAL A 1 78 ? -3.273 -1.604 -9.907 1.00 90.94 78 VAL A N 1
ATOM 647 C CA . VAL A 1 78 ? -1.992 -1.290 -10.561 1.00 90.94 78 VAL A CA 1
ATOM 648 C C . VAL A 1 78 ? -2.180 -0.190 -11.617 1.00 90.94 78 VAL A C 1
ATOM 650 O O . VAL A 1 78 ? -2.983 -0.354 -12.537 1.00 90.94 78 VAL A O 1
ATOM 653 N N . ASN A 1 79 ? -1.402 0.898 -11.533 1.00 87.19 79 ASN A N 1
ATOM 654 C CA . ASN A 1 79 ? -1.508 2.103 -12.377 1.00 87.19 79 ASN A CA 1
ATOM 655 C C . ASN A 1 79 ? -2.818 2.902 -12.216 1.00 87.19 79 ASN A C 1
ATOM 657 O O . ASN A 1 79 ? -3.179 3.644 -13.135 1.00 87.19 79 ASN A O 1
ATOM 661 N N . GLN A 1 80 ? -3.586 2.670 -11.147 1.00 89.31 80 GLN A N 1
ATOM 662 C CA . GLN A 1 80 ? -4.886 3.319 -10.925 1.00 89.31 80 GLN A CA 1
ATOM 663 C C . GLN A 1 80 ? -5.161 3.688 -9.462 1.00 89.31 80 GLN A C 1
ATOM 665 O O . GLN A 1 80 ? -6.228 4.213 -9.168 1.00 89.31 80 GLN A O 1
ATOM 670 N N . SER A 1 81 ? -4.255 3.405 -8.528 1.00 93.38 81 SER A N 1
ATOM 671 C CA . SER A 1 81 ? -4.419 3.759 -7.113 1.00 93.38 81 SER A CA 1
ATOM 672 C C . SER A 1 81 ? -3.212 4.518 -6.563 1.00 93.38 81 SER A C 1
ATOM 674 O O . SER A 1 81 ? -2.871 4.386 -5.391 1.00 93.38 81 SER A O 1
ATOM 676 N N . GLU A 1 82 ? -2.553 5.322 -7.397 1.00 95.69 82 GLU A N 1
ATOM 677 C CA . GLU A 1 82 ? -1.486 6.260 -7.026 1.00 95.69 82 GLU A CA 1
ATOM 678 C C . GLU A 1 82 ? -2.041 7.415 -6.180 1.00 95.69 82 GLU A C 1
ATOM 680 O O . GLU A 1 82 ? -3.248 7.677 -6.172 1.00 95.69 82 GLU A O 1
ATOM 685 N N . LEU A 1 83 ? -1.159 8.139 -5.480 1.00 96.75 83 LEU A N 1
ATOM 686 C CA . LEU A 1 83 ? -1.548 9.173 -4.517 1.00 96.75 83 LEU A CA 1
ATOM 687 C C . LEU A 1 83 ? -2.600 10.167 -5.056 1.00 96.75 83 LEU A C 1
ATOM 689 O O . LEU A 1 83 ? -3.607 10.358 -4.371 1.00 96.75 83 LEU A O 1
ATOM 693 N N . PRO A 1 84 ? -2.471 10.749 -6.268 1.00 96.38 84 PRO A N 1
ATOM 694 C CA . PRO A 1 84 ? -3.472 11.689 -6.774 1.00 96.38 84 PRO A CA 1
ATOM 695 C C . PRO A 1 84 ? -4.884 11.096 -6.848 1.00 96.38 84 PRO A C 1
ATOM 697 O O . PRO A 1 84 ? -5.859 11.774 -6.519 1.00 96.38 84 PRO A O 1
ATOM 700 N N . PHE A 1 85 ? -5.007 9.825 -7.242 1.00 97.12 85 PHE A N 1
ATOM 701 C CA . PHE A 1 85 ? -6.300 9.152 -7.313 1.00 97.12 85 PHE A CA 1
ATOM 702 C C . PHE A 1 85 ? -6.846 8.824 -5.924 1.00 97.12 85 PHE A C 1
ATOM 704 O O . PHE A 1 85 ? -8.037 9.004 -5.679 1.00 97.12 85 PHE A O 1
ATOM 711 N N . ARG A 1 86 ? -5.989 8.412 -4.985 1.00 97.88 86 ARG A N 1
ATOM 712 C CA . ARG A 1 86 ? -6.411 8.152 -3.599 1.00 97.88 86 ARG A CA 1
ATOM 713 C C . ARG A 1 86 ? -6.908 9.424 -2.916 1.00 97.88 86 ARG A C 1
ATOM 715 O O . ARG A 1 86 ? -7.967 9.400 -2.295 1.00 97.88 86 ARG A O 1
ATOM 722 N N . LEU A 1 87 ? -6.223 10.554 -3.109 1.00 97.88 87 LEU A N 1
ATOM 723 C CA . LEU A 1 87 ? -6.678 11.858 -2.614 1.00 97.88 87 LEU A CA 1
ATOM 724 C C . LEU A 1 87 ? -8.012 12.277 -3.246 1.00 97.88 87 LEU A C 1
ATOM 726 O O . LEU A 1 87 ? -8.885 12.800 -2.552 1.00 97.88 87 LEU A O 1
ATOM 730 N N . LEU A 1 88 ? -8.209 12.018 -4.542 1.00 97.69 88 LEU A N 1
ATOM 731 C CA . LEU A 1 88 ? -9.504 12.226 -5.192 1.00 97.69 88 LEU A CA 1
ATOM 732 C C . LEU A 1 88 ? -10.589 11.338 -4.564 1.00 97.69 88 LEU A C 1
ATOM 734 O O . LEU A 1 88 ? -11.635 11.844 -4.170 1.00 97.69 88 LEU A O 1
ATOM 738 N N . ALA A 1 89 ? -10.336 10.039 -4.412 1.00 97.75 89 ALA A N 1
ATOM 739 C CA . ALA A 1 89 ? -11.279 9.100 -3.810 1.00 97.75 89 ALA A CA 1
ATOM 740 C C . ALA A 1 89 ? -11.661 9.507 -2.377 1.00 97.75 89 ALA A C 1
ATOM 742 O O . ALA A 1 89 ? -12.830 9.418 -2.003 1.00 97.75 89 ALA A O 1
ATOM 743 N N . ARG A 1 90 ? -10.712 10.033 -1.593 1.00 97.62 90 ARG A N 1
ATOM 744 C CA . ARG A 1 90 ? -10.972 10.569 -0.246 1.00 97.62 90 ARG A CA 1
ATOM 745 C C . ARG A 1 90 ? -11.919 11.756 -0.254 1.00 97.62 90 ARG A C 1
ATOM 747 O O . ARG A 1 90 ? -12.860 11.778 0.535 1.00 97.62 90 ARG A O 1
ATOM 754 N N . LYS A 1 91 ? -11.752 12.690 -1.196 1.00 97.62 91 LYS A N 1
ATOM 755 C CA . LYS A 1 91 ? -12.705 13.800 -1.396 1.00 97.62 91 LYS A CA 1
ATOM 756 C C . LYS A 1 91 ? -14.120 13.312 -1.728 1.00 97.62 91 LYS A C 1
ATOM 758 O O . LYS A 1 91 ? -15.079 14.039 -1.496 1.00 97.62 91 LYS A O 1
ATOM 763 N N . HIS A 1 92 ? -14.247 12.084 -2.229 1.00 97.81 92 HIS A N 1
ATOM 764 C CA . HIS A 1 92 ? -15.514 11.428 -2.548 1.00 97.81 92 HIS A CA 1
ATOM 765 C C . HIS A 1 92 ? -15.945 10.363 -1.523 1.00 97.81 92 HIS A C 1
ATOM 767 O O . HIS A 1 92 ? -16.845 9.575 -1.805 1.00 97.81 92 HIS A O 1
ATOM 773 N N . GLY A 1 93 ? -15.353 10.352 -0.324 1.00 97.12 93 GLY A N 1
ATOM 774 C CA . GLY A 1 93 ? -15.821 9.532 0.796 1.00 97.12 93 GLY A CA 1
ATOM 775 C C . GLY A 1 93 ? -15.122 8.185 0.972 1.00 97.12 93 GLY A C 1
ATOM 776 O O . GLY A 1 93 ? -15.600 7.372 1.761 1.00 97.12 93 GLY A O 1
ATOM 777 N N . ALA A 1 94 ? -13.999 7.926 0.293 1.00 97.75 94 ALA A N 1
ATOM 778 C CA . ALA A 1 94 ? -13.144 6.796 0.655 1.00 97.75 94 ALA A CA 1
ATOM 779 C C . ALA A 1 94 ? -12.562 7.007 2.063 1.00 97.75 94 ALA A C 1
ATOM 781 O O . ALA A 1 94 ? -11.935 8.030 2.342 1.00 97.75 94 ALA A O 1
ATOM 782 N N . GLN A 1 95 ? -12.771 6.031 2.944 1.00 98.00 95 GLN A N 1
ATOM 783 C CA . GLN A 1 95 ? -12.373 6.092 4.356 1.00 98.00 95 GLN A CA 1
ATOM 784 C C . GLN A 1 95 ? -11.059 5.345 4.612 1.00 98.00 95 GLN A C 1
ATOM 786 O O . GLN A 1 95 ? -10.318 5.680 5.529 1.00 98.00 95 GLN A O 1
ATOM 791 N N . LEU A 1 96 ? -10.761 4.352 3.777 1.00 97.75 96 LEU A N 1
ATOM 792 C CA . LEU A 1 96 ? -9.534 3.564 3.786 1.00 97.75 96 LEU A CA 1
ATOM 793 C C . LEU A 1 96 ? -9.076 3.383 2.346 1.00 97.75 96 LEU A C 1
ATOM 795 O O . LEU A 1 96 ? -9.888 3.089 1.467 1.00 97.75 96 LEU A O 1
ATOM 799 N N . THR A 1 97 ? -7.784 3.556 2.102 1.00 97.62 97 THR A N 1
ATOM 800 C CA . THR A 1 97 ? -7.205 3.416 0.766 1.00 97.62 97 THR A CA 1
ATOM 801 C C . THR A 1 97 ? -6.095 2.375 0.767 1.00 97.62 97 THR A C 1
ATOM 803 O O . THR A 1 97 ? -5.464 2.121 1.793 1.00 97.62 97 THR A O 1
ATOM 806 N N . TYR A 1 98 ? -5.866 1.763 -0.392 1.00 97.75 98 TYR A N 1
ATOM 807 C CA . TYR A 1 98 ? -4.719 0.900 -0.646 1.00 97.75 98 TYR A CA 1
ATOM 808 C C . TYR A 1 98 ? -3.774 1.553 -1.652 1.00 97.75 98 TYR A C 1
ATOM 810 O O . TYR A 1 98 ? -4.220 2.241 -2.574 1.00 97.75 98 TYR A O 1
ATOM 818 N N . THR A 1 99 ? -2.472 1.304 -1.517 1.00 97.44 99 THR A N 1
ATOM 819 C CA . THR A 1 99 ? -1.506 1.576 -2.591 1.00 97.44 99 THR A CA 1
ATOM 820 C C . THR A 1 99 ? -1.806 0.707 -3.819 1.00 97.44 99 THR A C 1
ATOM 822 O O . THR A 1 99 ? -2.546 -0.276 -3.719 1.00 97.44 99 THR A O 1
ATOM 825 N N . PRO A 1 100 ? -1.210 0.995 -4.991 1.00 96.81 100 PRO A N 1
ATOM 826 C CA . PRO A 1 100 ? -1.075 -0.028 -6.021 1.00 96.81 100 PRO A CA 1
ATOM 827 C C . PRO A 1 100 ? -0.360 -1.257 -5.444 1.00 96.81 100 PRO A C 1
ATOM 829 O O . PRO A 1 100 ? 0.333 -1.159 -4.428 1.00 96.81 100 PRO A O 1
ATOM 832 N N . MET A 1 101 ? -0.509 -2.405 -6.100 1.00 97.62 101 MET A N 1
ATOM 833 C CA . MET A 1 101 ? 0.275 -3.591 -5.759 1.00 97.62 101 MET A CA 1
ATOM 834 C C . MET A 1 101 ? 1.752 -3.320 -6.077 1.00 97.62 101 MET A C 1
ATOM 836 O O . MET A 1 101 ? 2.116 -3.185 -7.246 1.00 97.62 101 MET A O 1
ATOM 840 N N . LEU A 1 102 ? 2.582 -3.195 -5.042 1.00 96.69 102 LEU A N 1
ATOM 841 C CA . LEU A 1 102 ? 4.007 -2.886 -5.151 1.00 96.69 102 LEU A CA 1
ATOM 842 C C . LEU A 1 102 ? 4.828 -4.172 -5.252 1.00 96.69 102 LEU A C 1
ATOM 844 O O . LEU A 1 102 ? 4.596 -5.122 -4.507 1.00 96.69 102 LEU A O 1
ATOM 848 N N . HIS A 1 103 ? 5.825 -4.192 -6.133 1.00 96.56 103 HIS A N 1
ATOM 849 C CA . HIS A 1 103 ? 6.723 -5.336 -6.269 1.00 96.56 103 HIS A CA 1
ATOM 850 C C . HIS A 1 103 ? 7.729 -5.378 -5.117 1.00 96.56 103 HIS A C 1
ATOM 852 O O . HIS A 1 103 ? 8.557 -4.471 -5.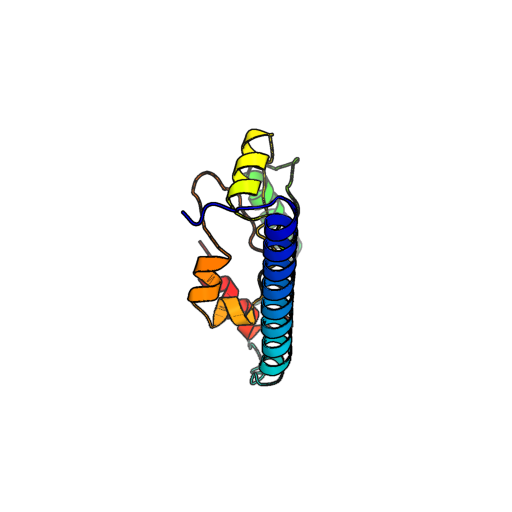005 1.00 96.56 103 HIS A O 1
ATOM 858 N N . SER A 1 104 ? 7.676 -6.402 -4.259 1.00 96.94 104 SER A N 1
ATOM 859 C CA . SER A 1 104 ? 8.480 -6.450 -3.027 1.00 96.94 104 SER A CA 1
ATOM 860 C C . SER A 1 104 ? 9.986 -6.397 -3.294 1.00 96.94 104 SER A C 1
ATOM 862 O O . SER A 1 104 ? 10.686 -5.669 -2.596 1.00 96.94 104 SER A O 1
ATOM 864 N N . VAL A 1 105 ? 10.481 -7.088 -4.330 1.00 96.31 105 VAL A N 1
ATOM 865 C CA . VAL A 1 105 ? 11.911 -7.112 -4.697 1.00 96.31 105 VAL A CA 1
ATOM 866 C C . VAL A 1 105 ? 12.415 -5.705 -5.014 1.00 96.31 105 VAL A C 1
ATOM 868 O O . VAL A 1 105 ? 13.345 -5.218 -4.372 1.00 96.31 105 VAL A O 1
ATOM 871 N N . HIS A 1 106 ? 11.753 -5.010 -5.944 1.00 96.50 106 HIS A N 1
ATOM 872 C CA . HIS A 1 106 ? 12.147 -3.655 -6.335 1.00 96.50 106 HIS A CA 1
ATOM 873 C C . HIS A 1 106 ? 11.979 -2.686 -5.172 1.00 96.50 106 HIS A C 1
ATOM 875 O O . HIS A 1 106 ? 12.852 -1.865 -4.911 1.00 96.50 106 HIS A O 1
ATOM 881 N N . PHE A 1 107 ? 10.898 -2.823 -4.407 1.00 97.38 107 PHE A N 1
ATOM 882 C CA . PHE A 1 107 ? 10.673 -1.973 -3.249 1.00 97.38 107 PHE A CA 1
ATOM 883 C C . PHE A 1 107 ? 11.747 -2.155 -2.167 1.00 97.38 107 PHE A C 1
ATOM 885 O O . PHE A 1 107 ? 12.161 -1.178 -1.547 1.00 97.38 107 PHE A O 1
ATOM 892 N N . ALA A 1 108 ? 12.249 -3.375 -1.968 1.00 96.38 108 ALA A N 1
ATOM 893 C CA . ALA A 1 108 ? 13.297 -3.688 -1.001 1.00 96.38 108 ALA A CA 1
ATOM 894 C C . ALA A 1 108 ? 14.711 -3.283 -1.457 1.00 96.38 108 ALA A C 1
ATOM 896 O O . ALA A 1 108 ? 15.584 -3.057 -0.615 1.00 96.38 108 ALA A O 1
ATOM 897 N N . MET A 1 109 ? 14.974 -3.239 -2.765 1.00 93.44 109 MET A N 1
ATOM 898 C CA . MET A 1 109 ? 16.328 -3.053 -3.307 1.00 93.44 109 MET A CA 1
ATOM 899 C C . MET A 1 109 ? 16.557 -1.675 -3.928 1.00 93.44 109 MET A C 1
ATOM 901 O O . MET A 1 109 ? 17.639 -1.114 -3.780 1.00 93.44 109 MET A O 1
ATOM 905 N N . GLU A 1 110 ? 15.547 -1.095 -4.567 1.00 96.62 110 GLU A N 1
ATOM 906 C CA . GLU A 1 110 ? 15.700 0.081 -5.420 1.00 96.62 110 GLU A CA 1
ATOM 907 C C . GLU A 1 110 ? 15.014 1.304 -4.817 1.00 96.62 110 GLU A C 1
ATOM 909 O O . GLU A 1 110 ? 13.792 1.376 -4.691 1.00 96.62 110 GLU A O 1
ATOM 914 N N . GLU A 1 111 ? 15.806 2.318 -4.470 1.00 95.38 111 GLU A N 1
ATOM 915 C CA . GLU A 1 111 ? 15.263 3.581 -3.968 1.00 95.38 111 GLU A CA 1
ATOM 916 C C . GLU A 1 111 ? 14.459 4.337 -5.020 1.00 95.38 111 GLU A C 1
ATOM 918 O O . GLU A 1 111 ? 13.383 4.843 -4.711 1.00 95.38 111 GLU A O 1
ATOM 923 N N . SER A 1 112 ? 14.927 4.348 -6.268 1.00 95.25 112 SER A N 1
ATOM 924 C CA . SER A 1 112 ? 14.203 4.936 -7.397 1.00 95.25 112 SER A CA 1
ATOM 925 C C . SER A 1 112 ? 12.800 4.347 -7.538 1.00 95.25 112 SER A C 1
ATOM 927 O O . SER A 1 112 ? 11.837 5.094 -7.677 1.00 95.25 112 SER A O 1
ATOM 929 N N . TYR A 1 113 ? 12.657 3.022 -7.421 1.00 95.31 113 TYR A N 1
ATOM 930 C CA . TYR A 1 113 ? 11.349 2.372 -7.474 1.00 95.31 113 TYR A CA 1
ATOM 931 C C . TYR A 1 113 ? 10.432 2.842 -6.339 1.00 95.31 113 TYR A C 1
ATOM 933 O O . TYR A 1 113 ? 9.253 3.102 -6.582 1.00 95.31 113 TYR A O 1
ATOM 941 N N . ARG A 1 114 ? 10.957 2.987 -5.114 1.00 95.25 114 ARG A N 1
ATOM 942 C CA . ARG A 1 114 ? 10.178 3.506 -3.979 1.00 95.25 114 ARG A CA 1
ATOM 943 C C . ARG A 1 114 ? 9.698 4.932 -4.236 1.00 95.25 114 ARG A C 1
ATOM 945 O O . ARG A 1 114 ? 8.508 5.179 -4.089 1.00 95.25 114 ARG A O 1
ATOM 952 N N . GLN A 1 115 ? 10.586 5.825 -4.670 1.00 93.38 115 GLN A N 1
ATOM 953 C CA . GLN A 1 115 ? 10.241 7.225 -4.950 1.00 93.38 115 GLN A CA 1
ATOM 954 C C . GLN A 1 115 ? 9.214 7.355 -6.085 1.00 93.38 115 GLN A C 1
ATOM 956 O O . GLN A 1 115 ? 8.299 8.170 -6.005 1.00 93.38 115 GLN A O 1
ATOM 961 N N . ASP A 1 116 ? 9.322 6.518 -7.119 1.00 92.25 116 ASP A N 1
ATOM 962 C CA . ASP A 1 116 ? 8.416 6.559 -8.269 1.00 92.25 116 ASP A CA 1
ATOM 963 C C . ASP A 1 116 ? 7.022 5.977 -7.964 1.00 92.25 116 ASP A C 1
ATOM 965 O O . ASP A 1 116 ? 6.041 6.367 -8.600 1.00 92.25 116 ASP A O 1
ATOM 969 N N . ASN A 1 117 ? 6.918 5.013 -7.038 1.00 93.44 117 ASN A N 1
ATOM 970 C CA . ASN A 1 117 ? 5.695 4.217 -6.843 1.00 93.44 117 ASN A CA 1
ATOM 971 C C . ASN A 1 117 ? 5.031 4.400 -5.471 1.00 93.44 117 ASN A C 1
ATOM 973 O O . ASN A 1 117 ? 3.884 3.979 -5.289 1.00 93.44 117 ASN A O 1
ATOM 977 N N . PHE A 1 118 ? 5.710 5.013 -4.503 1.00 94.94 118 PHE A N 1
ATOM 978 C CA . PHE A 1 118 ? 5.187 5.204 -3.158 1.00 94.94 118 PHE A CA 1
ATOM 979 C C . PHE A 1 118 ? 5.438 6.620 -2.647 1.00 94.94 118 PHE A C 1
ATOM 981 O O . PHE A 1 118 ? 6.546 6.989 -2.276 1.00 94.94 118 PHE A O 1
ATOM 988 N N . ASP A 1 119 ? 4.346 7.376 -2.571 1.00 92.38 119 ASP A N 1
ATOM 989 C CA . ASP A 1 119 ? 4.314 8.735 -2.044 1.00 92.38 119 ASP A CA 1
ATOM 990 C C . ASP A 1 119 ? 3.376 8.778 -0.819 1.00 92.38 119 ASP A C 1
ATOM 992 O O . ASP A 1 119 ? 2.144 8.701 -0.977 1.00 92.38 119 ASP A O 1
ATOM 996 N N . PRO A 1 120 ? 3.925 8.770 0.412 1.00 89.12 120 PRO A N 1
ATOM 997 C CA . PRO A 1 120 ? 3.136 8.850 1.630 1.00 89.12 120 PRO A CA 1
ATOM 998 C C . PRO A 1 120 ? 2.666 10.288 1.881 1.00 89.12 120 PRO A C 1
ATOM 1000 O O . PRO A 1 120 ? 3.467 11.205 2.017 1.00 89.12 120 PRO A O 1
ATOM 1003 N N . HIS A 1 121 ? 1.355 10.472 2.052 1.00 94.81 121 HIS A N 1
ATOM 1004 C CA . HIS A 1 121 ? 0.763 11.784 2.316 1.00 94.81 121 HIS A CA 1
ATOM 1005 C C . HIS A 1 121 ? -0.059 11.785 3.618 1.00 94.81 121 HIS A C 1
ATOM 1007 O O . HIS A 1 121 ? -0.821 10.837 3.839 1.00 94.81 121 HIS A O 1
ATOM 1013 N N . PRO A 1 122 ? 0.023 12.830 4.468 1.00 93.56 122 PRO A N 1
ATOM 1014 C CA . PRO A 1 122 ? -0.718 12.893 5.734 1.00 93.56 122 PRO A CA 1
ATOM 1015 C C . PRO A 1 122 ? -2.239 12.781 5.574 1.00 93.56 122 PRO A C 1
ATOM 1017 O O . PRO A 1 122 ? -2.896 12.084 6.341 1.00 93.56 122 PRO A O 1
ATOM 1020 N N . GLU A 1 123 ? -2.801 13.412 4.539 1.00 94.75 123 GLU A N 1
ATOM 1021 C CA . GLU A 1 123 ? -4.243 13.331 4.241 1.00 94.75 123 GLU A CA 1
ATOM 1022 C C . GLU A 1 123 ? -4.674 11.964 3.696 1.00 94.75 123 GLU A C 1
ATOM 1024 O O . GLU A 1 123 ? -5.865 11.676 3.613 1.00 94.75 123 GLU A O 1
ATOM 1029 N N . ASP A 1 124 ? -3.722 11.105 3.321 1.00 95.69 124 ASP A N 1
ATOM 1030 C CA . ASP A 1 124 ? -4.011 9.786 2.773 1.00 95.69 124 ASP A CA 1
ATOM 1031 C C . ASP A 1 124 ? -4.097 8.703 3.862 1.00 95.69 124 ASP A C 1
ATOM 1033 O O . ASP A 1 124 ? -3.850 7.534 3.596 1.00 95.69 124 ASP A O 1
ATOM 1037 N N . ARG A 1 125 ? -4.427 9.056 5.109 1.00 94.62 125 ARG A N 1
ATOM 1038 C CA . ARG A 1 125 ? -4.530 8.107 6.232 1.00 94.62 125 ARG A CA 1
ATOM 1039 C C . ARG A 1 125 ? -5.993 7.825 6.611 1.00 94.62 125 ARG A C 1
ATOM 1041 O O . ARG A 1 125 ? -6.813 8.739 6.555 1.00 94.62 125 ARG A O 1
ATOM 1048 N N . PRO A 1 126 ? -6.355 6.579 6.983 1.00 96.06 126 PRO A N 1
ATOM 1049 C CA . PRO A 1 126 ? -5.527 5.363 7.020 1.00 96.06 126 PRO A CA 1
ATOM 1050 C C . PRO A 1 126 ? -5.232 4.790 5.617 1.00 96.06 126 PRO A C 1
ATOM 1052 O O . PRO A 1 126 ? -6.123 4.759 4.769 1.00 96.06 126 PRO A O 1
ATOM 1055 N N . LEU A 1 127 ? -3.994 4.328 5.392 1.00 96.12 127 LEU A N 1
ATOM 1056 C CA . LEU A 1 127 ? -3.501 3.729 4.137 1.00 96.12 127 LEU A CA 1
ATOM 1057 C C . LEU A 1 127 ? -2.988 2.317 4.412 1.00 96.12 127 LEU A C 1
ATOM 1059 O O . LEU A 1 127 ? -2.249 2.124 5.376 1.00 96.12 127 LEU A O 1
ATOM 1063 N N . ILE A 1 128 ? -3.300 1.364 3.535 1.00 96.44 128 ILE A N 1
ATOM 1064 C CA . ILE A 1 128 ? -2.686 0.032 3.536 1.00 96.44 128 ILE A CA 1
ATOM 1065 C C . ILE A 1 128 ? -1.744 -0.098 2.339 1.00 96.44 128 ILE A C 1
ATOM 1067 O O . ILE A 1 128 ? -2.111 0.194 1.201 1.00 96.44 128 ILE A O 1
ATOM 1071 N N . VAL A 1 129 ? -0.525 -0.566 2.595 1.00 97.12 129 VAL A N 1
ATOM 1072 C CA . VAL A 1 129 ? 0.451 -0.879 1.547 1.00 97.12 129 VAL A CA 1
ATOM 1073 C C . VAL A 1 129 ? 0.305 -2.344 1.149 1.00 97.12 129 VAL A C 1
ATOM 1075 O O . VAL A 1 129 ? 0.348 -3.228 2.003 1.00 97.12 129 VAL A O 1
ATOM 1078 N N . GLN A 1 130 ? 0.118 -2.607 -0.1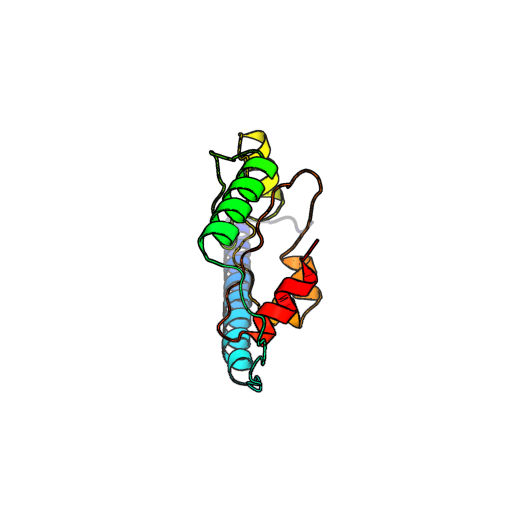44 1.00 97.25 130 GLN A N 1
ATOM 1079 C CA . GLN A 1 130 ? 0.042 -3.964 -0.682 1.00 97.25 130 GLN A CA 1
ATOM 1080 C C . GLN A 1 130 ? 1.341 -4.322 -1.404 1.00 97.25 130 GLN A C 1
ATOM 1082 O O . GLN A 1 130 ? 1.714 -3.652 -2.365 1.00 97.25 130 GLN A O 1
ATOM 1087 N N . PHE A 1 131 ? 1.968 -5.426 -0.999 1.00 97.44 131 PHE A N 1
ATOM 1088 C CA . PHE A 1 131 ? 3.099 -6.018 -1.711 1.00 97.44 131 PHE A CA 1
ATOM 1089 C C . PHE A 1 131 ? 2.683 -7.287 -2.455 1.00 97.44 131 PHE A C 1
ATOM 1091 O O . PHE A 1 131 ? 1.928 -8.099 -1.919 1.00 97.44 131 PHE A O 1
ATOM 1098 N N . CYS A 1 132 ? 3.213 -7.479 -3.662 1.00 96.81 132 CYS A N 1
ATOM 1099 C CA . CYS A 1 132 ? 3.356 -8.807 -4.251 1.00 96.81 132 CYS A CA 1
ATOM 1100 C C . CYS A 1 132 ? 4.770 -9.335 -4.000 1.00 96.81 132 CYS A C 1
ATOM 1102 O O . CYS A 1 132 ? 5.737 -8.575 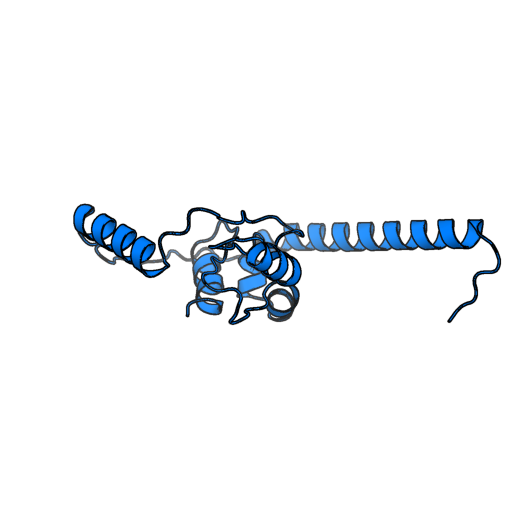-4.008 1.00 96.81 132 CYS A O 1
ATOM 1104 N N . GLY A 1 133 ? 4.876 -10.637 -3.754 1.00 94.06 133 GLY A N 1
ATOM 1105 C CA . GLY A 1 133 ? 6.136 -11.335 -3.535 1.00 94.06 133 GLY A CA 1
ATOM 1106 C C . GLY A 1 133 ? 5.897 -12.780 -3.116 1.00 94.06 133 GLY A C 1
ATOM 1107 O O . GLY A 1 133 ? 4.829 -13.109 -2.598 1.00 94.06 133 GLY A O 1
ATOM 1108 N N . ASP A 1 134 ? 6.892 -13.624 -3.342 1.00 93.62 134 ASP A N 1
ATOM 1109 C CA . ASP A 1 134 ? 6.898 -15.056 -3.035 1.00 93.62 134 ASP A CA 1
ATOM 1110 C C . ASP A 1 134 ? 8.015 -15.456 -2.049 1.00 93.62 134 ASP A C 1
ATOM 1112 O O . ASP A 1 134 ? 7.955 -16.535 -1.461 1.00 93.62 134 ASP A O 1
ATOM 1116 N N . ASP A 1 135 ? 8.989 -14.572 -1.806 1.00 93.38 135 ASP A N 1
ATOM 1117 C CA . ASP A 1 135 ? 10.041 -14.735 -0.800 1.00 93.38 135 ASP A CA 1
ATOM 1118 C C . ASP A 1 135 ? 9.744 -13.955 0.507 1.00 93.38 135 ASP A C 1
ATOM 1120 O O . ASP A 1 135 ? 9.642 -12.719 0.492 1.00 93.38 135 ASP A O 1
ATOM 1124 N N . PRO A 1 136 ? 9.650 -14.636 1.668 1.00 94.19 136 PRO A N 1
ATOM 1125 C CA . PRO A 1 136 ? 9.365 -13.993 2.951 1.00 94.19 136 PRO A CA 1
ATOM 1126 C C . PRO A 1 136 ? 10.393 -12.941 3.389 1.00 94.19 136 PRO A C 1
ATOM 1128 O O . PRO A 1 136 ? 10.008 -11.940 3.999 1.00 94.19 136 PRO A O 1
ATOM 1131 N N . HIS A 1 137 ? 11.686 -13.132 3.100 1.00 90.88 137 HIS A N 1
ATOM 1132 C CA . HIS A 1 137 ? 12.738 -12.189 3.517 1.00 90.88 137 HIS A CA 1
ATOM 1133 C C . HIS A 1 137 ? 12.652 -10.879 2.763 1.00 90.88 137 HIS A C 1
ATOM 1135 O O . HIS A 1 137 ? 12.725 -9.799 3.353 1.00 90.88 137 HIS A O 1
ATOM 1141 N N . THR A 1 138 ? 12.455 -10.978 1.457 1.00 95.19 138 THR A N 1
ATOM 1142 C CA . THR A 1 138 ? 12.258 -9.832 0.583 1.00 95.19 138 THR A CA 1
ATOM 1143 C C . THR A 1 138 ? 11.009 -9.065 0.989 1.00 95.19 138 THR A C 1
ATOM 1145 O O . THR A 1 138 ? 11.056 -7.841 1.111 1.00 95.19 138 THR A O 1
ATOM 1148 N N . LEU A 1 139 ? 9.912 -9.770 1.281 1.00 96.12 139 LEU A N 1
ATOM 1149 C CA . LEU A 1 139 ? 8.673 -9.143 1.735 1.00 96.12 139 LEU A CA 1
ATOM 1150 C C . LEU A 1 139 ? 8.857 -8.426 3.079 1.00 96.12 139 LEU A C 1
ATOM 1152 O O . LEU A 1 139 ? 8.418 -7.286 3.225 1.00 96.12 139 LEU A O 1
ATOM 1156 N N . LEU A 1 140 ? 9.570 -9.034 4.033 1.00 95.25 140 LEU A N 1
ATOM 1157 C CA . LEU A 1 140 ? 9.913 -8.393 5.305 1.00 95.25 140 LEU A CA 1
ATOM 1158 C C . LEU A 1 140 ? 10.788 -7.150 5.100 1.00 95.25 140 LEU A C 1
ATOM 1160 O O . LEU A 1 140 ? 10.547 -6.113 5.719 1.00 95.25 140 LEU A O 1
ATOM 1164 N N . LYS A 1 141 ? 11.799 -7.231 4.231 1.00 95.94 141 LYS A N 1
ATOM 1165 C CA . LYS A 1 141 ? 12.678 -6.100 3.913 1.00 95.94 141 LYS A CA 1
ATOM 1166 C C . LYS A 1 141 ? 11.899 -4.951 3.268 1.00 95.94 141 LYS A C 1
ATOM 1168 O O . LYS A 1 141 ? 12.106 -3.802 3.646 1.00 95.94 141 LYS A O 1
ATOM 1173 N N . ALA A 1 142 ? 10.974 -5.254 2.358 1.00 97.25 142 ALA A N 1
ATOM 1174 C CA . ALA A 1 142 ? 10.081 -4.267 1.757 1.00 97.25 142 ALA A CA 1
ATOM 1175 C C . ALA A 1 142 ? 9.147 -3.627 2.798 1.00 97.25 142 ALA A C 1
ATOM 1177 O O . ALA A 1 142 ? 9.025 -2.405 2.842 1.00 97.25 142 ALA A O 1
ATOM 1178 N N . ALA A 1 143 ? 8.535 -4.432 3.672 1.00 96.50 143 ALA A N 1
ATOM 1179 C CA . ALA A 1 143 ? 7.619 -3.954 4.708 1.00 96.50 143 ALA A CA 1
ATOM 1180 C C . ALA A 1 143 ? 8.290 -2.979 5.689 1.00 96.50 143 ALA A C 1
ATOM 1182 O O . ALA A 1 143 ? 7.701 -1.958 6.034 1.00 96.50 143 ALA A O 1
ATOM 1183 N N . LYS A 1 144 ? 9.553 -3.227 6.059 1.00 96.00 144 LYS A N 1
ATOM 1184 C CA . LYS A 1 144 ? 10.332 -2.337 6.940 1.00 96.00 144 LYS A CA 1
ATOM 1185 C C . LYS A 1 144 ? 10.547 -0.925 6.389 1.00 96.00 144 LYS A C 1
ATOM 1187 O O . LYS A 1 144 ? 10.846 -0.016 7.151 1.00 96.00 144 LYS A O 1
ATOM 1192 N N . HIS A 1 145 ? 10.405 -0.716 5.082 1.00 96.12 145 HIS A N 1
ATOM 1193 C CA . HIS A 1 145 ? 10.481 0.623 4.490 1.00 96.12 145 HIS A CA 1
ATOM 1194 C C . HIS A 1 145 ? 9.189 1.440 4.659 1.00 96.12 145 HIS A C 1
ATOM 1196 O O . HIS A 1 145 ? 9.204 2.639 4.386 1.00 96.12 145 HIS A O 1
ATOM 1202 N N . VAL A 1 146 ? 8.078 0.814 5.066 1.00 94.88 146 VAL A N 1
ATOM 1203 C CA . VAL A 1 146 ? 6.752 1.454 5.178 1.00 94.88 146 VAL A CA 1
ATOM 1204 C C . VAL A 1 146 ? 6.073 1.248 6.530 1.00 94.88 146 VAL A C 1
ATOM 1206 O O . VAL A 1 146 ? 4.973 1.760 6.725 1.00 94.88 146 VAL A O 1
ATOM 1209 N N . GLU A 1 147 ? 6.690 0.509 7.455 1.00 87.44 147 GLU A N 1
ATOM 1210 C CA . GLU A 1 147 ? 6.189 0.390 8.825 1.00 87.44 147 GLU A CA 1
ATOM 1211 C C . GLU A 1 147 ? 6.310 1.741 9.552 1.00 87.44 147 GLU A C 1
ATOM 1213 O O . GLU A 1 147 ? 7.375 2.358 9.561 1.00 87.44 147 GLU A O 1
ATOM 1218 N N . GLY A 1 148 ? 5.199 2.231 10.114 1.00 69.19 148 GLY A N 1
ATOM 1219 C CA . GLY A 1 148 ? 5.115 3.536 10.779 1.00 69.19 148 GLY A CA 1
ATOM 1220 C C . GLY A 1 148 ? 3.703 3.892 11.212 1.00 69.19 148 GLY A C 1
ATOM 1221 O O . GLY A 1 148 ? 2.791 3.816 10.357 1.00 69.19 148 GLY A O 1
#

InterPro domains:
  IPR013785 Aldolase-type TIM barrel [G3DSA:3.20.20.70] (69-148)
  IPR035587 DUS-like, FMN-binding domain [PF01207] (74-147)

Organism: NCBI:txid141414

Foldseek 3Di:
DPDDPDPVVVVVVVVVVVVVVVVVVVVVVVVVVVVQVDDDADDPPDPDDDPPPVVVVVVVVVVCVVLPVWPQEADADAVQQAPVNLLVVVVVPHSEYEFHAQELQCLLPPPVSCVVRPDDDPSSPPYHYHYDDDHPVSNVSNVVVPDD

Secondary structure (DSSP, 8-state):
----S-HHHHHHHHHHHHHHHHHHHHHHHHHHHHHGGG---------PPPPPHHHHHHHHHHHHHHTT--SSEEPP-TTT-SHHHHHHHHHTT--EEEEEEEEHHHHHH-HHHHHHH----GGG-SEEEEEE-S-HHHHHHHHTTT--